Protein AF-A0A4Q2ZV65-F1 (afdb_monomer)

Mean predicted aligned error: 10.25 Å

Solvent-accessible surface area (backbone atoms only — not comparable to full-atom values): 6980 Å² total; per-residue (Å²): 137,81,73,77,67,62,65,55,52,53,54,52,51,52,44,53,47,30,49,54,51,14,54,50,24,48,74,69,66,36,28,69,59,15,35,58,26,35,51,52,40,36,69,75,42,49,94,69,44,46,73,68,46,42,50,53,35,17,49,26,25,45,77,62,68,37,28,67,62,11,30,54,32,31,53,48,37,44,71,75,38,63,85,42,92,57,28,68,56,42,53,53,53,30,52,54,23,49,52,56,47,53,67,43,50,77,79,49,79,86,74,93,78,76,88,79,79,86,80,84,84,82,89,128

Nearest PDB structures (foldseek):
  2n8i-assembly1_A  TM=6.673E-01  e=5.603E-02  synthetic construct
  5a7d-assembly4_D  TM=8.088E-01  e=6.372E-01  Drosophila melanogaster
  8rtc-assembly2_B  TM=5.785E-01  e=1.742E-01  Bacillus phage phi3T
  6hc2-assembly4_S  TM=6.656E-01  e=3.712E-01  Homo sapiens
  8j8p-assembly1_C  TM=4.007E-01  e=7.099E-01  Saccharomyces eubayanus

Foldseek 3Di:
DDDPPPVVVVVVVLLVVLVVQLVVCLVVLVLVSVLVSLVVLCVVQPLHSDLVSLVSNLVSCVSVVVLVSSLVSLVVSCVSCVPDPCNVVSVVSSVVSVVSVVVVCVVDDDPVDDDPPPPPPPDD

Radius of gyration: 16.88 Å; Cα contacts (8 Å, |Δi|>4): 110; chains: 1; bounding box: 36×47×46 Å

pLDDT: mean 78.95, std 19.57, range [38.91, 96.56]

Structure (mmCIF, N/CA/C/O backbone):
data_AF-A0A4Q2ZV65-F1
#
_entry.id   AF-A0A4Q2ZV65-F1
#
loop_
_atom_site.group_PDB
_atom_site.id
_atom_site.type_symbol
_atom_site.label_atom_id
_atom_site.label_alt_id
_atom_site.label_comp_id
_atom_site.label_asym_id
_atom_site.label_entity_id
_atom_site.label_seq_id
_atom_site.pdbx_PDB_ins_code
_atom_site.Cartn_x
_atom_site.Cartn_y
_atom_site.Cartn_z
_atom_site.occupancy
_atom_site.B_iso_or_equiv
_atom_site.auth_seq_id
_atom_site.auth_comp_id
_atom_site.auth_asym_id
_atom_site.auth_atom_id
_atom_site.pdbx_PDB_model_num
ATOM 1 N N . MET A 1 1 ? -9.408 21.012 35.090 1.00 44.78 1 MET A N 1
ATOM 2 C CA . MET A 1 1 ? -9.663 21.377 33.681 1.00 44.78 1 MET A CA 1
ATOM 3 C C . MET A 1 1 ? -8.449 20.927 32.879 1.00 44.78 1 MET A C 1
ATOM 5 O O . MET A 1 1 ? -7.465 21.645 32.814 1.00 44.78 1 MET A O 1
ATOM 9 N N . PHE A 1 2 ? -8.449 19.667 32.434 1.00 47.75 2 PHE A N 1
ATOM 10 C CA . PHE A 1 2 ? -7.320 19.066 31.712 1.00 47.75 2 PHE A CA 1
ATOM 11 C C . PHE A 1 2 ? -7.357 19.489 30.233 1.00 47.75 2 PHE A C 1
ATOM 13 O O . PHE A 1 2 ? -8.452 19.584 29.672 1.00 47.75 2 PHE A O 1
ATOM 20 N N . PRO A 1 3 ? -6.207 19.765 29.591 1.00 50.94 3 PRO A N 1
ATOM 21 C CA . PRO A 1 3 ? -6.176 20.324 28.250 1.00 50.94 3 PRO A CA 1
ATOM 22 C C . PRO A 1 3 ? -6.401 19.209 27.225 1.00 50.94 3 PRO A C 1
ATOM 24 O O . PRO A 1 3 ? -5.481 18.485 26.857 1.00 50.94 3 PRO A O 1
ATOM 27 N N . LEU A 1 4 ? -7.628 19.091 26.721 1.00 50.50 4 LEU A N 1
ATOM 28 C CA . LEU A 1 4 ? -7.946 18.206 25.592 1.00 50.50 4 LEU A CA 1
ATOM 29 C C . LEU A 1 4 ? -7.284 18.660 24.268 1.00 50.50 4 LEU A C 1
ATOM 31 O O . LEU A 1 4 ? -7.281 17.902 23.306 1.00 50.50 4 LEU A O 1
ATOM 35 N N . CYS A 1 5 ? -6.677 19.855 24.216 1.00 52.56 5 CYS A N 1
ATOM 36 C CA . CYS A 1 5 ? -5.987 20.374 23.026 1.00 52.56 5 CYS A CA 1
ATOM 37 C C . CYS A 1 5 ? -4.556 19.848 22.820 1.00 52.56 5 CYS A C 1
ATOM 39 O O . CYS A 1 5 ? -4.086 19.846 21.687 1.00 52.56 5 CYS A O 1
ATOM 41 N N . SER A 1 6 ? -3.834 19.411 23.861 1.00 50.94 6 SER A N 1
ATOM 42 C 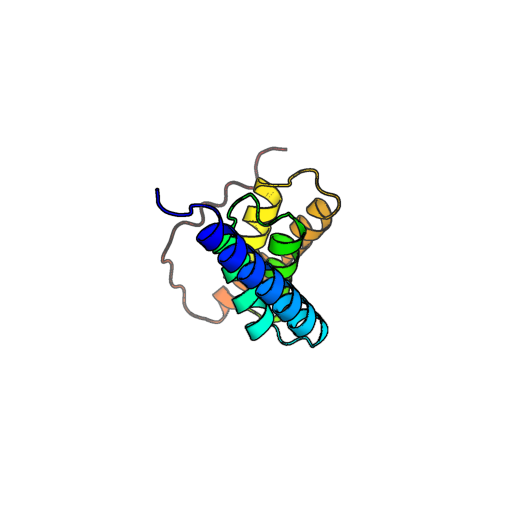CA . SER A 1 6 ? -2.428 18.993 23.683 1.00 50.94 6 SER A CA 1
ATOM 43 C C . SER A 1 6 ? -2.282 17.574 23.129 1.00 50.94 6 SER A C 1
ATOM 45 O O . SER A 1 6 ? -1.331 17.319 22.398 1.00 50.94 6 SER A O 1
ATOM 47 N N . LEU A 1 7 ? -3.224 16.667 23.423 1.00 53.00 7 LEU A N 1
ATOM 48 C CA . LEU A 1 7 ? -3.165 15.279 22.939 1.00 53.00 7 LEU A CA 1
ATOM 49 C C . LEU A 1 7 ? -3.495 15.143 21.445 1.00 53.00 7 LEU A C 1
ATOM 51 O O . LEU A 1 7 ? -2.998 14.236 20.783 1.00 53.00 7 LEU A O 1
ATOM 55 N N . THR A 1 8 ? -4.342 16.021 20.904 1.00 54.75 8 THR A N 1
ATOM 56 C CA . THR A 1 8 ? -4.755 15.955 19.494 1.00 54.75 8 THR A CA 1
ATOM 57 C C . THR A 1 8 ? -3.700 16.548 18.567 1.00 54.75 8 THR A C 1
ATOM 59 O O . THR A 1 8 ? -3.474 16.017 17.481 1.00 54.75 8 THR A O 1
ATOM 62 N N . VAL A 1 9 ? -3.002 17.600 19.006 1.00 60.16 9 VAL A N 1
ATOM 63 C CA . VAL A 1 9 ? -1.922 18.227 18.232 1.00 60.16 9 VAL A CA 1
ATOM 64 C C . VAL A 1 9 ? -0.717 17.298 18.101 1.00 60.16 9 VAL A C 1
ATOM 66 O O . VAL A 1 9 ? -0.204 17.159 16.994 1.00 60.16 9 VAL A O 1
ATOM 69 N N . SER A 1 10 ? -0.288 16.619 19.173 1.00 60.97 10 SER A N 1
ATOM 70 C CA . SER A 1 10 ? 0.848 15.687 19.092 1.00 60.97 10 SER A CA 1
ATOM 71 C C . SER A 1 10 ? 0.550 14.519 18.151 1.00 60.97 10 SER A C 1
ATOM 73 O O . SER A 1 10 ? 1.324 14.264 17.236 1.00 60.97 10 SER A O 1
ATOM 75 N N . ALA A 1 11 ? -0.630 13.903 18.278 1.00 63.53 11 ALA A N 1
ATOM 76 C CA . ALA A 1 11 ? -1.045 12.808 17.405 1.00 63.53 11 ALA A CA 1
ATOM 77 C C . ALA A 1 11 ? -1.148 13.240 15.930 1.00 63.53 11 ALA A C 1
ATOM 79 O O . ALA A 1 11 ? -0.742 12.504 15.034 1.00 63.53 11 ALA A O 1
ATOM 80 N N . GLN A 1 12 ? -1.653 14.446 15.654 1.00 61.56 12 GLN A N 1
ATOM 81 C CA . GLN A 1 12 ? -1.722 14.971 14.289 1.00 61.56 12 GLN A CA 1
ATOM 82 C C . GLN A 1 12 ? -0.323 15.247 13.706 1.00 61.56 12 GLN A C 1
ATOM 84 O O . GLN A 1 12 ? -0.091 14.987 12.524 1.00 61.56 12 GLN A O 1
ATOM 89 N N . VAL A 1 13 ? 0.615 15.745 14.519 1.00 65.56 13 VAL A N 1
ATOM 90 C CA . VAL A 1 13 ? 2.018 15.953 14.121 1.00 65.56 13 VAL A CA 1
ATOM 91 C C . VAL A 1 13 ? 2.706 14.618 13.826 1.00 65.56 13 VAL A C 1
ATOM 93 O O . VAL A 1 13 ? 3.385 14.504 12.803 1.00 65.56 13 VAL A O 1
ATOM 96 N N . ASP A 1 14 ? 2.463 13.592 14.641 1.00 80.31 14 ASP A N 1
ATOM 97 C CA . ASP A 1 14 ? 3.021 12.250 14.446 1.00 80.31 14 ASP A CA 1
ATOM 98 C C . ASP A 1 14 ? 2.508 11.596 13.152 1.00 80.31 14 ASP A C 1
ATOM 100 O O . ASP A 1 14 ? 3.281 10.994 12.404 1.00 80.31 14 ASP A O 1
ATOM 104 N N . LEU A 1 15 ? 1.224 11.780 12.823 1.00 85.44 15 LEU A N 1
ATOM 105 C CA . LEU A 1 15 ? 0.635 11.274 11.578 1.00 85.44 15 LEU A CA 1
ATOM 106 C C . LEU A 1 15 ? 1.123 12.026 10.339 1.00 85.44 15 LEU A C 1
ATOM 108 O O . LEU A 1 15 ? 1.376 11.405 9.307 1.00 85.44 15 LEU A O 1
ATOM 112 N N . ASN A 1 16 ? 1.290 13.348 10.431 1.00 86.00 16 ASN A N 1
ATOM 113 C CA . ASN A 1 16 ? 1.859 14.142 9.341 1.00 86.00 16 ASN A CA 1
ATOM 114 C C . ASN A 1 16 ? 3.315 13.736 9.070 1.00 86.00 16 ASN A C 1
ATOM 116 O O . ASN A 1 16 ? 3.729 13.632 7.914 1.00 86.00 16 ASN A O 1
ATOM 120 N N . LYS A 1 17 ? 4.087 13.468 10.130 1.00 89.38 17 LYS A N 1
ATOM 121 C CA . LYS A 1 17 ? 5.447 12.939 10.006 1.00 89.38 17 LYS A CA 1
ATOM 122 C C . LYS A 1 17 ? 5.443 11.557 9.356 1.00 89.38 17 LYS A C 1
ATOM 124 O O . LYS A 1 17 ? 6.160 11.362 8.379 1.00 89.38 17 LYS A O 1
ATOM 129 N N . ALA A 1 18 ? 4.606 10.639 9.842 1.00 90.56 18 ALA A N 1
ATOM 130 C CA . ALA A 1 18 ? 4.467 9.307 9.256 1.00 90.56 18 ALA A CA 1
ATOM 131 C C . ALA A 1 18 ? 4.114 9.389 7.765 1.00 90.56 18 ALA A C 1
ATOM 133 O O . ALA A 1 18 ? 4.666 8.646 6.961 1.00 90.56 18 ALA A O 1
ATOM 134 N N . LEU A 1 19 ? 3.255 10.331 7.367 1.00 92.12 19 LEU A N 1
ATOM 135 C CA . LEU A 1 19 ? 2.911 10.531 5.962 1.00 92.12 19 LEU A CA 1
ATOM 136 C C . LEU A 1 19 ? 4.120 10.970 5.130 1.00 92.12 19 LEU A C 1
ATOM 138 O O . LEU A 1 19 ? 4.373 10.403 4.068 1.00 92.12 19 LEU A O 1
ATOM 142 N N . ASN A 1 20 ? 4.885 11.949 5.609 1.00 93.06 20 ASN A N 1
ATOM 143 C CA . ASN A 1 20 ? 6.087 12.415 4.916 1.00 93.06 20 ASN A CA 1
ATOM 144 C C . ASN A 1 20 ? 7.136 11.304 4.778 1.00 93.06 20 ASN A C 1
ATOM 146 O O . ASN A 1 20 ? 7.708 11.124 3.697 1.00 93.06 20 ASN A O 1
ATOM 150 N N . ASP A 1 21 ? 7.346 10.533 5.845 1.00 93.94 21 ASP A N 1
ATOM 151 C CA . ASP A 1 21 ? 8.278 9.406 5.860 1.00 93.94 21 ASP A CA 1
ATOM 152 C C . ASP A 1 21 ? 7.805 8.299 4.905 1.00 93.94 21 ASP A C 1
ATOM 154 O O . ASP A 1 21 ? 8.592 7.815 4.088 1.00 93.94 21 ASP A O 1
ATOM 158 N N . ALA A 1 22 ? 6.507 7.971 4.917 1.00 94.62 22 ALA A N 1
ATOM 159 C CA . ALA A 1 22 ? 5.906 6.995 4.010 1.00 94.62 22 ALA A CA 1
ATOM 160 C C . ALA A 1 22 ? 6.087 7.395 2.544 1.00 94.62 22 ALA A C 1
ATOM 162 O O . ALA A 1 22 ? 6.533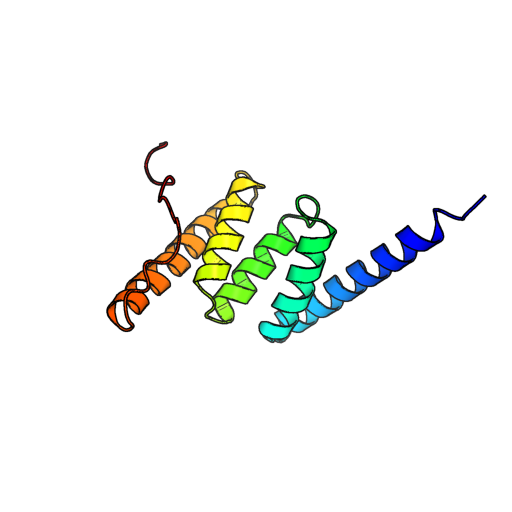 6.592 1.729 1.00 94.62 22 ALA A O 1
ATOM 163 N N . MET A 1 23 ? 5.784 8.650 2.205 1.00 94.44 23 MET A N 1
ATOM 164 C CA . MET A 1 23 ? 5.895 9.159 0.836 1.00 94.44 23 MET A CA 1
ATOM 165 C C . MET A 1 23 ? 7.349 9.201 0.362 1.00 94.44 23 MET A C 1
ATOM 167 O O . MET A 1 23 ? 7.632 8.913 -0.803 1.00 94.44 23 MET A O 1
ATOM 171 N N . THR A 1 24 ? 8.281 9.539 1.255 1.00 96.56 24 THR A N 1
ATOM 172 C CA . THR A 1 24 ? 9.717 9.532 0.950 1.00 96.56 24 THR A CA 1
ATOM 173 C C . THR A 1 24 ? 10.210 8.109 0.713 1.00 96.56 24 THR A C 1
ATOM 175 O O . THR A 1 24 ? 10.854 7.845 -0.303 1.00 96.56 24 THR A O 1
ATOM 178 N N . ALA A 1 25 ? 9.846 7.175 1.594 1.00 94.75 25 ALA A N 1
ATOM 179 C CA . ALA A 1 25 ? 10.170 5.762 1.450 1.00 94.75 25 ALA A CA 1
ATOM 180 C C . ALA A 1 25 ? 9.566 5.162 0.171 1.00 94.75 25 ALA A C 1
ATOM 182 O O . ALA A 1 25 ? 10.263 4.468 -0.568 1.00 94.75 25 ALA A O 1
ATOM 183 N N . TYR A 1 26 ? 8.316 5.504 -0.148 1.00 94.94 26 TYR A N 1
ATOM 184 C CA . TYR A 1 26 ? 7.631 5.072 -1.366 1.00 94.94 26 TYR A CA 1
ATOM 185 C C . TYR A 1 26 ? 8.369 5.544 -2.626 1.00 94.94 26 TYR A C 1
ATOM 187 O O . TYR A 1 26 ? 8.640 4.753 -3.527 1.00 94.94 26 TYR A O 1
ATOM 195 N N . LYS A 1 27 ? 8.787 6.818 -2.670 1.00 94.88 27 LYS A N 1
ATOM 196 C CA . LYS A 1 27 ? 9.607 7.357 -3.771 1.00 94.88 27 LYS A CA 1
ATOM 197 C C . LYS A 1 27 ? 10.977 6.684 -3.864 1.00 94.88 27 LYS A C 1
ATOM 199 O O . LYS A 1 27 ? 11.470 6.452 -4.964 1.00 94.88 27 LYS A O 1
ATOM 204 N N . ALA A 1 28 ? 11.570 6.346 -2.722 1.00 95.69 28 ALA A N 1
ATOM 205 C CA . ALA A 1 28 ? 12.828 5.612 -2.641 1.00 95.69 28 ALA A CA 1
ATOM 206 C C . ALA A 1 28 ? 12.684 4.109 -2.951 1.00 95.69 28 ALA A C 1
ATOM 208 O O . ALA A 1 28 ? 13.681 3.391 -2.899 1.00 95.69 28 ALA A O 1
ATOM 209 N N . LYS A 1 29 ? 11.470 3.623 -3.265 1.00 94.56 29 LYS A N 1
ATOM 210 C CA . LYS A 1 29 ? 11.140 2.196 -3.444 1.00 94.56 29 LYS A CA 1
ATOM 211 C C . LYS A 1 29 ? 11.448 1.337 -2.214 1.00 94.56 29 LYS A C 1
ATOM 213 O O . LYS A 1 29 ? 11.595 0.122 -2.311 1.00 94.56 29 LYS A O 1
ATOM 218 N N . ASN A 1 30 ? 11.547 1.965 -1.045 1.00 96.12 30 ASN A N 1
ATOM 219 C CA . ASN A 1 30 ? 11.682 1.271 0.222 1.00 96.12 30 ASN A CA 1
ATOM 220 C C . ASN A 1 30 ? 10.285 0.881 0.713 1.00 96.12 30 ASN A C 1
ATOM 222 O O . ASN A 1 30 ? 9.665 1.576 1.522 1.00 96.12 30 ASN A O 1
ATOM 226 N N . TRP A 1 31 ? 9.774 -0.218 0.159 1.00 95.75 31 TRP A N 1
ATOM 227 C CA . TRP A 1 31 ? 8.395 -0.648 0.369 1.00 95.75 31 TRP A CA 1
ATOM 228 C C . TRP A 1 31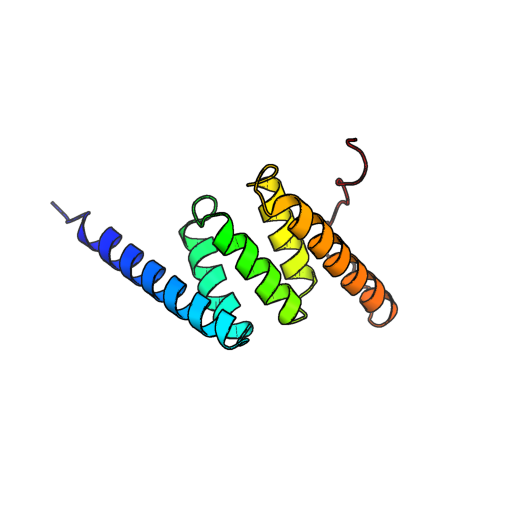 ? 8.109 -1.014 1.820 1.00 95.75 31 TRP A C 1
ATOM 230 O O . TRP A 1 31 ? 7.068 -0.620 2.327 1.00 95.75 31 TRP A O 1
ATOM 240 N N . SER A 1 32 ? 9.048 -1.665 2.514 1.00 94.75 32 SER A N 1
ATOM 241 C CA . SER A 1 32 ? 8.895 -2.022 3.931 1.00 94.75 32 SER A CA 1
ATOM 242 C C . SER A 1 32 ? 8.613 -0.791 4.796 1.00 94.75 32 SER A C 1
ATOM 244 O O . SER A 1 32 ? 7.611 -0.745 5.503 1.00 94.75 32 SER A O 1
ATOM 246 N N . VAL A 1 33 ? 9.444 0.252 4.687 1.00 94.31 33 VAL A N 1
ATOM 247 C CA . VAL A 1 33 ? 9.267 1.477 5.485 1.00 94.31 33 VAL A CA 1
ATOM 248 C C . VAL A 1 33 ? 8.008 2.240 5.061 1.00 94.31 33 VAL A C 1
ATOM 250 O O . VAL A 1 33 ? 7.326 2.831 5.902 1.00 94.31 33 VAL A O 1
ATOM 253 N N . ALA A 1 34 ? 7.672 2.228 3.768 1.00 96.25 34 ALA A N 1
ATOM 254 C CA . ALA A 1 34 ? 6.433 2.829 3.285 1.00 96.25 34 ALA A CA 1
ATOM 255 C C . ALA A 1 34 ? 5.200 2.131 3.885 1.00 96.25 34 ALA A C 1
ATOM 257 O O . ALA A 1 34 ? 4.302 2.806 4.388 1.00 96.25 34 ALA A O 1
ATOM 258 N N . ILE A 1 35 ? 5.186 0.795 3.893 1.00 96.25 35 ILE A N 1
ATOM 259 C CA . ILE A 1 35 ? 4.125 -0.035 4.476 1.00 96.25 35 ILE A CA 1
A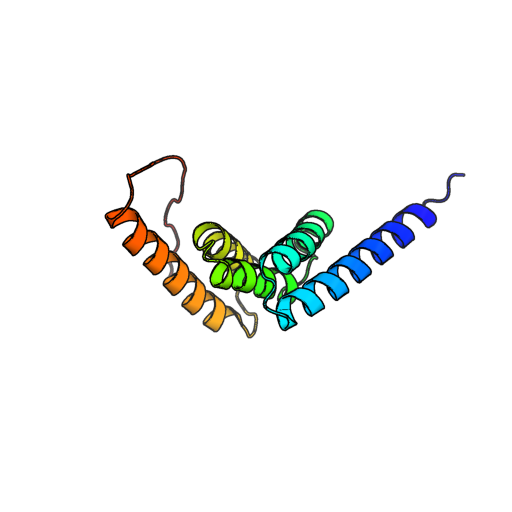TOM 260 C C . ILE A 1 35 ? 3.950 0.268 5.967 1.00 96.25 35 ILE A C 1
ATOM 262 O O . ILE A 1 35 ? 2.826 0.511 6.414 1.00 96.25 35 ILE A O 1
ATOM 266 N N . ASP A 1 36 ? 5.036 0.303 6.739 1.00 94.31 36 ASP A N 1
ATOM 267 C CA . ASP A 1 36 ? 4.970 0.532 8.187 1.00 94.31 36 ASP A CA 1
ATOM 268 C C . ASP A 1 36 ? 4.324 1.883 8.520 1.00 94.31 36 ASP A C 1
ATOM 270 O O . ASP A 1 36 ? 3.409 1.980 9.348 1.00 94.31 36 ASP A O 1
ATOM 274 N N . ASN A 1 37 ? 4.736 2.935 7.813 1.00 94.38 37 ASN A N 1
ATOM 275 C CA . ASN A 1 37 ? 4.207 4.272 8.039 1.00 94.38 37 ASN A CA 1
ATOM 276 C C . ASN A 1 37 ? 2.768 4.428 7.518 1.00 94.38 37 ASN A C 1
ATOM 278 O O . ASN A 1 37 ? 1.908 4.937 8.241 1.00 94.38 37 ASN A O 1
ATOM 282 N N . PHE A 1 38 ? 2.456 3.946 6.309 1.00 94.44 38 PHE A N 1
ATOM 283 C CA . PHE A 1 38 ? 1.089 4.005 5.778 1.00 94.44 38 PHE A CA 1
ATOM 284 C C . PHE A 1 38 ? 0.106 3.172 6.610 1.00 94.44 38 PHE A C 1
ATOM 286 O O . PHE A 1 38 ? -1.009 3.626 6.873 1.00 94.44 38 PHE A O 1
ATOM 293 N N . SER A 1 39 ? 0.510 1.991 7.085 1.00 91.25 39 SER A N 1
ATOM 294 C CA . SER A 1 39 ? -0.333 1.156 7.947 1.00 91.25 39 SER A CA 1
ATOM 295 C C . SER A 1 39 ? -0.589 1.810 9.308 1.00 91.25 39 SER A C 1
ATOM 297 O O . SER A 1 39 ? -1.689 1.690 9.847 1.00 91.25 39 SER A O 1
ATOM 299 N N . THR A 1 40 ? 0.377 2.563 9.842 1.00 90.94 40 THR A N 1
ATOM 300 C CA . THR A 1 40 ? 0.200 3.364 11.064 1.00 90.94 40 THR A CA 1
ATOM 301 C C . THR A 1 40 ? -0.859 4.447 10.862 1.00 90.94 40 THR A C 1
ATOM 303 O O . THR A 1 40 ? -1.770 4.583 11.684 1.00 90.94 40 THR A O 1
ATOM 306 N N . ILE A 1 41 ? -0.810 5.157 9.730 1.00 91.12 41 ILE A N 1
ATOM 307 C CA . ILE A 1 41 ? -1.811 6.173 9.375 1.00 91.12 41 ILE A CA 1
ATOM 308 C C . ILE A 1 41 ? -3.191 5.533 9.214 1.00 91.12 41 ILE A C 1
ATOM 310 O O . ILE A 1 41 ? -4.170 6.033 9.772 1.00 91.12 41 ILE A O 1
ATOM 314 N N . LEU A 1 42 ? -3.269 4.400 8.511 1.00 89.81 42 LEU A N 1
ATOM 315 C CA . LEU A 1 42 ? -4.521 3.676 8.307 1.00 89.81 42 LEU A CA 1
ATOM 316 C C . LEU A 1 42 ? -5.112 3.167 9.628 1.00 89.81 42 LEU A C 1
ATOM 318 O O . LEU A 1 42 ? -6.318 3.250 9.830 1.00 89.81 42 LEU A O 1
ATOM 322 N N . LYS A 1 43 ? -4.290 2.695 10.570 1.00 88.00 43 LYS A N 1
ATOM 323 C CA . LYS A 1 43 ? -4.757 2.273 11.903 1.00 88.00 43 LYS A CA 1
ATOM 324 C C . LYS A 1 43 ? -5.300 3.445 12.722 1.00 88.00 43 LYS A C 1
ATOM 326 O O . LYS A 1 43 ? -6.320 3.289 13.395 1.00 88.00 43 LYS A O 1
ATOM 331 N N . ALA A 1 44 ? -4.643 4.601 12.654 1.00 87.44 44 ALA A N 1
ATOM 332 C CA . ALA A 1 44 ? -5.034 5.787 13.410 1.00 87.44 44 ALA A CA 1
ATOM 333 C C . ALA A 1 44 ? -6.296 6.459 12.850 1.00 87.44 44 ALA A C 1
ATOM 335 O O . ALA A 1 44 ? -7.191 6.819 13.613 1.00 87.44 44 ALA A O 1
ATOM 336 N N . LYS A 1 45 ? -6.383 6.606 11.522 1.00 82.94 45 LYS A N 1
ATOM 337 C CA . LYS A 1 45 ? -7.483 7.314 10.849 1.00 82.94 45 LYS A CA 1
ATOM 338 C C . LYS A 1 45 ? -8.590 6.403 10.319 1.00 82.94 45 LYS A C 1
ATOM 340 O O . LYS A 1 45 ? -9.685 6.879 10.032 1.00 82.94 45 LYS A O 1
ATOM 345 N N . LYS A 1 46 ? -8.350 5.093 10.216 1.00 79.56 46 LYS A N 1
ATOM 346 C CA . LYS A 1 46 ? -9.289 4.095 9.675 1.00 79.56 46 LYS A CA 1
ATOM 347 C C . LYS A 1 46 ? -9.866 4.563 8.332 1.00 79.56 46 LYS A C 1
ATOM 349 O O . LYS A 1 46 ? -9.119 4.761 7.383 1.00 79.56 46 LYS A O 1
ATOM 354 N N . ASN A 1 47 ? -11.177 4.785 8.265 1.00 72.06 47 ASN A N 1
ATOM 355 C CA . ASN A 1 47 ? -11.881 5.195 7.048 1.00 72.06 47 ASN A CA 1
ATOM 356 C C . ASN A 1 47 ? -11.608 6.659 6.641 1.00 72.06 47 ASN A C 1
ATOM 358 O O . ASN A 1 47 ? -11.980 7.064 5.547 1.00 72.06 47 ASN A O 1
ATOM 362 N N . ASP A 1 48 ? -10.963 7.448 7.506 1.00 76.62 48 ASP A N 1
ATOM 363 C CA . ASP A 1 48 ? -10.576 8.842 7.247 1.00 76.62 48 ASP A CA 1
ATOM 364 C C . ASP A 1 48 ? -9.093 8.976 6.845 1.00 76.62 48 ASP A C 1
ATOM 366 O O . ASP A 1 48 ? -8.543 10.070 6.747 1.00 76.62 48 ASP A O 1
ATOM 370 N N . ALA A 1 49 ? -8.387 7.858 6.626 1.00 76.12 49 ALA A N 1
ATOM 371 C CA . ALA A 1 49 ? -6.994 7.896 6.173 1.00 76.12 49 ALA A CA 1
ATOM 372 C C . ALA A 1 49 ? -6.853 8.546 4.785 1.00 76.12 49 ALA A C 1
ATOM 374 O O . ALA A 1 49 ? -5.795 9.075 4.457 1.00 76.12 49 ALA A O 1
ATOM 375 N N . GLY A 1 50 ? -7.932 8.549 4.000 1.00 84.81 50 GLY A N 1
ATOM 376 C CA . GLY A 1 50 ? -7.980 9.094 2.654 1.00 84.81 50 GLY A CA 1
ATOM 377 C C . GLY A 1 50 ? -7.608 8.051 1.604 1.00 84.81 50 GLY A C 1
ATOM 378 O O . GLY A 1 50 ? -6.716 7.220 1.794 1.00 84.81 50 GLY A O 1
ATOM 379 N N . GLN A 1 51 ? -8.277 8.132 0.455 1.00 89.56 51 GLN A N 1
ATOM 380 C CA . GLN A 1 51 ? -8.127 7.182 -0.648 1.00 89.56 51 GLN A CA 1
ATOM 381 C C . GLN A 1 51 ? -6.670 6.990 -1.093 1.00 89.56 51 GLN A C 1
ATOM 383 O O . GLN A 1 51 ? -6.246 5.865 -1.336 1.00 89.56 51 GLN A O 1
ATOM 388 N N . GLN A 1 52 ? -5.866 8.058 -1.119 1.00 91.00 52 GLN A N 1
ATOM 389 C CA . GLN A 1 52 ? -4.461 7.988 -1.535 1.00 91.00 52 GLN A CA 1
ATOM 390 C C . GLN A 1 52 ? -3.597 7.132 -0.602 1.00 91.00 52 GLN A C 1
ATOM 392 O O . GLN A 1 52 ? -2.674 6.473 -1.071 1.00 91.00 52 GLN A O 1
ATOM 397 N N . ILE A 1 53 ? -3.892 7.109 0.702 1.00 92.94 53 ILE A N 1
ATOM 398 C CA . ILE A 1 53 ? -3.136 6.295 1.662 1.00 92.94 53 ILE A CA 1
ATOM 399 C C . ILE A 1 53 ? -3.407 4.817 1.425 1.00 92.94 53 ILE A C 1
ATOM 401 O O . ILE A 1 53 ? -2.466 4.034 1.341 1.00 92.94 53 ILE A O 1
ATOM 405 N N . ILE A 1 54 ? -4.680 4.446 1.267 1.00 92.69 54 ILE A N 1
ATOM 406 C CA . ILE A 1 54 ? -5.067 3.055 1.000 1.00 92.69 54 ILE A CA 1
ATOM 407 C C . ILE A 1 54 ? -4.517 2.609 -0.362 1.00 92.69 54 ILE A C 1
ATOM 409 O O . ILE A 1 54 ? -3.970 1.516 -0.477 1.00 92.69 54 ILE A O 1
ATOM 413 N N . TYR A 1 55 ? -4.581 3.485 -1.367 1.00 94.19 55 TYR A N 1
ATOM 414 C CA . TYR A 1 55 ? -4.009 3.251 -2.691 1.00 94.19 55 TYR A CA 1
ATOM 415 C C . TYR A 1 55 ? -2.498 2.979 -2.626 1.00 94.19 55 TYR A C 1
ATOM 417 O O . TYR A 1 55 ? -2.040 1.910 -3.029 1.00 94.19 55 TYR A O 1
ATOM 425 N N . ASN A 1 56 ? -1.723 3.907 -2.056 1.00 95.00 56 ASN A N 1
ATOM 426 C CA . ASN A 1 56 ? -0.268 3.781 -1.970 1.00 95.00 56 ASN A CA 1
ATOM 427 C C . ASN A 1 56 ? 0.158 2.593 -1.101 1.00 95.00 56 ASN A C 1
ATOM 429 O O . ASN A 1 56 ? 1.148 1.941 -1.419 1.00 95.00 56 ASN A O 1
ATOM 433 N N . LEU A 1 57 ? -0.584 2.284 -0.032 1.00 95.56 57 LEU A N 1
ATOM 434 C CA . LEU A 1 57 ? -0.325 1.113 0.805 1.00 95.56 57 LEU A CA 1
ATOM 435 C C . LEU A 1 57 ? -0.517 -0.190 0.022 1.00 95.56 57 LEU A C 1
ATOM 437 O O . LEU A 1 57 ? 0.354 -1.056 0.074 1.00 95.56 57 LEU A O 1
ATOM 441 N N . GLY A 1 58 ? -1.610 -0.314 -0.737 1.00 95.25 58 GLY A N 1
ATOM 442 C CA . GLY A 1 58 ? -1.858 -1.491 -1.572 1.00 95.25 58 GLY A CA 1
ATOM 443 C C . GLY A 1 58 ? -0.751 -1.699 -2.606 1.00 95.25 58 GLY A C 1
ATOM 444 O O . GLY A 1 58 ? -0.229 -2.804 -2.747 1.00 95.25 58 GLY A O 1
ATOM 445 N N . TYR A 1 59 ? -0.310 -0.623 -3.264 1.00 95.50 59 TYR A N 1
ATOM 446 C CA . TYR A 1 59 ? 0.818 -0.684 -4.196 1.00 95.50 59 TYR A CA 1
ATOM 447 C C . TYR A 1 59 ? 2.146 -0.992 -3.510 1.00 95.50 59 TYR A C 1
ATOM 449 O O . TYR A 1 59 ? 2.939 -1.767 -4.042 1.00 95.50 59 TYR A O 1
ATOM 457 N N . ALA A 1 60 ? 2.396 -0.433 -2.326 1.00 96.50 60 ALA A N 1
ATOM 458 C CA . ALA A 1 60 ? 3.595 -0.750 -1.563 1.00 96.50 60 ALA A CA 1
ATOM 459 C C . ALA A 1 60 ? 3.632 -2.246 -1.210 1.00 96.50 60 ALA A C 1
ATOM 461 O O . ALA A 1 60 ? 4.661 -2.880 -1.427 1.00 96.50 60 ALA A O 1
ATOM 462 N N . TYR A 1 61 ? 2.511 -2.835 -0.777 1.00 95.94 61 TYR A N 1
ATOM 463 C CA . TYR A 1 61 ? 2.402 -4.284 -0.574 1.00 95.94 61 TYR A CA 1
ATOM 464 C C . TYR A 1 61 ? 2.631 -5.077 -1.863 1.00 95.94 61 TYR A C 1
ATOM 466 O O . TYR A 1 61 ? 3.395 -6.042 -1.859 1.00 95.94 61 TYR A O 1
ATOM 474 N N . TYR A 1 62 ? 2.033 -4.644 -2.976 1.00 94.50 62 TYR A N 1
ATOM 475 C CA . TYR A 1 62 ? 2.201 -5.294 -4.276 1.00 94.50 62 TYR A CA 1
ATOM 476 C C . TYR A 1 62 ? 3.672 -5.332 -4.715 1.00 94.50 62 TYR A C 1
ATOM 478 O O . TYR A 1 62 ? 4.186 -6.384 -5.099 1.00 94.50 62 TYR A O 1
ATOM 486 N N . PHE A 1 63 ? 4.381 -4.203 -4.616 1.00 94.06 63 PHE A N 1
ATOM 487 C CA . PHE A 1 63 ? 5.804 -4.130 -4.957 1.00 94.06 63 PHE A CA 1
ATOM 488 C C . PHE A 1 63 ? 6.709 -4.829 -3.939 1.00 94.06 63 PHE A C 1
ATOM 490 O O . PHE A 1 63 ? 7.799 -5.272 -4.300 1.00 94.06 63 PHE A O 1
ATOM 497 N N . ASN A 1 64 ? 6.251 -4.978 -2.696 1.00 94.56 64 ASN A N 1
ATOM 498 C CA . ASN A 1 64 ? 6.913 -5.783 -1.673 1.00 94.56 64 ASN A CA 1
ATOM 499 C C . ASN A 1 64 ? 6.655 -7.295 -1.830 1.00 94.56 64 ASN A C 1
ATOM 501 O O . ASN A 1 64 ? 7.115 -8.078 -1.005 1.00 94.56 64 ASN A O 1
ATOM 505 N N . LEU A 1 65 ? 5.933 -7.719 -2.879 1.00 93.00 65 LEU A N 1
ATOM 506 C CA . LEU A 1 65 ? 5.537 -9.111 -3.148 1.00 93.00 65 LEU A CA 1
ATOM 507 C C . LEU A 1 65 ? 4.574 -9.711 -2.103 1.00 93.00 65 LEU A C 1
ATOM 509 O O . LEU A 1 65 ? 4.323 -10.921 -2.105 1.00 93.00 65 LEU A O 1
ATOM 513 N N . SER A 1 66 ? 4.013 -8.861 -1.242 1.00 91.75 66 SER A N 1
ATOM 514 C CA . SER A 1 66 ? 3.000 -9.169 -0.229 1.00 91.75 66 SER A CA 1
ATOM 515 C C . SER A 1 66 ? 1.612 -9.144 -0.877 1.00 91.75 66 SER A C 1
ATOM 517 O O . SER A 1 66 ? 0.806 -8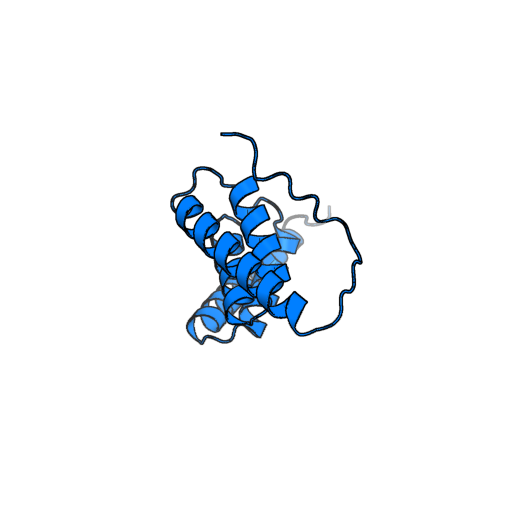.241 -0.658 1.00 91.75 66 SER A O 1
ATOM 519 N N . TYR A 1 67 ? 1.365 -10.091 -1.785 1.00 90.50 67 TYR A N 1
ATOM 520 C CA . TYR A 1 67 ? 0.193 -10.052 -2.666 1.00 90.50 67 TYR A CA 1
ATOM 521 C C . TYR A 1 67 ? -1.138 -10.257 -1.937 1.00 90.50 67 TYR A C 1
ATOM 523 O O . TYR A 1 67 ? -2.151 -9.723 -2.388 1.00 90.50 67 TYR A O 1
ATOM 531 N N . GLN A 1 68 ? -1.141 -10.976 -0.810 1.00 90.56 68 GLN A N 1
ATOM 532 C CA . GLN A 1 68 ? -2.343 -11.171 0.002 1.00 90.56 68 GLN A CA 1
ATOM 533 C C . GLN A 1 68 ? -2.763 -9.847 0.640 1.00 90.56 68 GLN A C 1
ATOM 535 O O . GLN A 1 68 ? -3.890 -9.393 0.461 1.00 90.56 68 GLN A O 1
ATOM 540 N N . GLU A 1 69 ? -1.827 -9.168 1.297 1.00 92.00 69 GLU A N 1
ATOM 541 C CA . GLU A 1 69 ? -2.051 -7.869 1.925 1.00 92.00 69 GLU A CA 1
ATOM 542 C C . GLU A 1 69 ? -2.378 -6.786 0.891 1.00 92.00 69 GLU A C 1
ATOM 544 O O . GLU A 1 69 ? -3.210 -5.910 1.144 1.00 92.00 69 GLU A O 1
ATOM 549 N N . ALA A 1 70 ? -1.765 -6.861 -0.295 1.00 93.94 70 ALA A N 1
ATOM 550 C CA . ALA A 1 70 ? -2.105 -5.998 -1.419 1.00 93.94 70 ALA A CA 1
ATOM 551 C C . ALA A 1 70 ? -3.569 -6.196 -1.835 1.00 93.94 70 ALA A C 1
ATOM 553 O O . ALA A 1 70 ? -4.319 -5.221 -1.909 1.00 93.94 70 ALA A O 1
ATOM 554 N N . ALA A 1 71 ? -3.994 -7.446 -2.050 1.00 92.00 71 ALA A N 1
ATOM 555 C CA . ALA A 1 71 ? -5.364 -7.772 -2.432 1.00 92.00 71 ALA A CA 1
ATOM 556 C C . ALA A 1 71 ? -6.381 -7.291 -1.383 1.00 92.00 71 ALA A C 1
ATOM 558 O O . ALA A 1 71 ? -7.369 -6.641 -1.730 1.00 92.00 71 ALA A O 1
ATOM 559 N N . ASP A 1 72 ? -6.102 -7.520 -0.102 1.00 92.69 72 ASP A N 1
ATOM 560 C CA . ASP A 1 72 ? -6.963 -7.092 1.003 1.00 92.69 72 ASP A CA 1
ATOM 561 C C . ASP A 1 72 ? -7.086 -5.562 1.066 1.00 92.69 72 ASP A C 1
ATOM 563 O O . ASP A 1 72 ? -8.180 -5.011 1.236 1.00 92.69 72 ASP A O 1
ATOM 567 N N . THR A 1 73 ? -5.967 -4.859 0.871 1.00 93.00 73 THR A N 1
ATOM 568 C CA . THR A 1 73 ? -5.919 -3.391 0.885 1.00 93.00 73 THR A CA 1
ATOM 569 C C . THR A 1 73 ? -6.642 -2.792 -0.322 1.00 93.00 73 THR A C 1
ATOM 571 O O . THR A 1 73 ? -7.393 -1.824 -0.182 1.00 93.00 73 THR A O 1
ATOM 574 N N . PHE A 1 74 ? -6.488 -3.378 -1.509 1.00 93.25 74 PHE A N 1
ATOM 575 C CA . PHE A 1 74 ? -7.202 -2.940 -2.708 1.00 93.25 74 PHE A CA 1
ATOM 576 C C . PHE A 1 74 ? -8.703 -3.235 -2.632 1.00 93.25 74 PHE A C 1
ATOM 578 O O . PHE A 1 74 ? -9.514 -2.390 -3.009 1.00 93.25 74 PHE A O 1
ATOM 585 N N . ALA A 1 75 ? -9.102 -4.375 -2.066 1.00 91.88 75 ALA A N 1
ATOM 586 C CA . ALA A 1 75 ? -10.508 -4.662 -1.796 1.00 91.88 75 ALA A CA 1
ATOM 587 C C 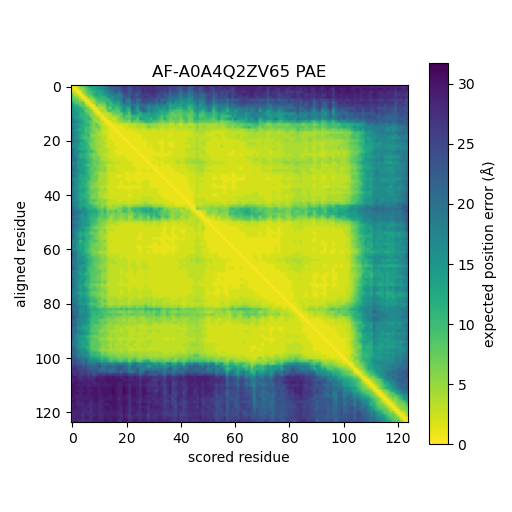. ALA A 1 75 ? -11.115 -3.642 -0.815 1.00 91.88 75 ALA A C 1
ATOM 589 O O . ALA A 1 75 ? -12.250 -3.196 -1.002 1.00 91.88 75 ALA A O 1
ATOM 590 N N . LEU A 1 76 ? -10.351 -3.220 0.202 1.00 90.62 76 LEU A N 1
ATOM 591 C CA . LEU A 1 76 ? -10.757 -2.137 1.097 1.00 90.62 76 LEU A CA 1
ATOM 592 C C . LEU A 1 76 ? -10.927 -0.811 0.345 1.00 90.62 76 LEU A C 1
ATOM 594 O O . LEU A 1 76 ? -11.930 -0.131 0.563 1.00 90.62 76 LEU A O 1
ATOM 598 N N . TYR A 1 77 ? -9.989 -0.465 -0.543 1.00 91.88 77 TYR A N 1
ATOM 599 C CA . TYR A 1 77 ? -10.074 0.741 -1.369 1.00 91.88 77 TYR A CA 1
ATOM 600 C C . TYR A 1 77 ? -11.366 0.757 -2.187 1.00 91.88 77 TYR A C 1
ATOM 602 O O . TYR A 1 77 ? -12.127 1.712 -2.094 1.00 91.88 77 TYR A O 1
ATOM 610 N N . LEU A 1 78 ? -11.660 -0.318 -2.918 1.00 90.88 78 LEU A N 1
ATOM 611 C CA . LEU A 1 78 ? -12.851 -0.411 -3.771 1.00 90.88 78 LEU A CA 1
ATOM 612 C C . LEU A 1 78 ? -14.152 -0.395 -2.968 1.00 90.88 78 LEU A C 1
ATOM 614 O O . LEU A 1 78 ? -15.173 0.100 -3.436 1.00 90.88 78 LEU A O 1
ATOM 618 N N . LYS A 1 79 ? -14.119 -0.903 -1.734 1.00 89.69 79 LYS A N 1
ATOM 619 C CA . LYS A 1 79 ? -15.264 -0.847 -0.824 1.00 89.69 79 LYS A CA 1
ATOM 620 C C . LYS A 1 79 ? -15.523 0.565 -0.295 1.00 89.69 79 LYS A C 1
ATOM 622 O O . LYS A 1 79 ? -16.680 0.924 -0.095 1.00 89.69 79 LYS A O 1
ATOM 627 N N . GLN A 1 80 ? -14.472 1.329 0.004 1.00 88.06 80 GLN A N 1
ATOM 628 C CA . GLN A 1 80 ? -14.601 2.682 0.563 1.00 88.06 80 GLN A CA 1
ATOM 629 C C . GLN A 1 80 ? -14.763 3.757 -0.514 1.00 88.06 80 GLN A C 1
ATOM 631 O O . GLN A 1 80 ? -15.457 4.744 -0.290 1.00 88.06 80 GLN A O 1
ATOM 636 N N . TYR A 1 81 ? -14.139 3.551 -1.670 1.00 88.31 81 TYR A N 1
ATOM 637 C CA . TYR A 1 81 ? -14.016 4.522 -2.750 1.00 88.31 81 TYR A CA 1
ATOM 638 C C . TYR A 1 81 ? -14.344 3.882 -4.115 1.00 88.31 81 TYR A C 1
ATOM 640 O O . TYR A 1 81 ? -13.495 3.866 -5.008 1.00 88.31 81 TYR A O 1
ATOM 648 N N . PRO A 1 82 ? -15.566 3.341 -4.300 1.00 86.25 82 PRO A N 1
ATOM 649 C CA . PRO A 1 82 ? -15.943 2.630 -5.526 1.00 86.25 82 PRO A CA 1
ATOM 650 C C . PRO A 1 82 ? -15.959 3.521 -6.777 1.00 86.25 82 PRO A C 1
ATOM 652 O O . PRO A 1 82 ? -15.749 3.028 -7.878 1.00 86.25 82 PRO A O 1
ATOM 655 N N . GLU A 1 83 ? -16.188 4.826 -6.615 1.00 87.75 83 GLU A N 1
ATOM 656 C CA . GLU A 1 83 ? -16.279 5.805 -7.711 1.00 87.75 83 GLU A CA 1
ATOM 657 C C . GLU A 1 83 ? -15.027 6.689 -7.834 1.00 87.75 83 GLU A C 1
ATOM 659 O O . GLU A 1 83 ? -15.025 7.679 -8.565 1.00 87.75 83 GLU A O 1
ATOM 664 N N . ALA A 1 84 ? -13.958 6.380 -7.094 1.00 85.88 84 ALA A N 1
ATOM 665 C CA . ALA A 1 84 ? -12.734 7.163 -7.181 1.00 85.88 84 ALA A CA 1
ATOM 666 C C . ALA A 1 84 ? -12.049 6.985 -8.539 1.00 85.88 84 ALA A C 1
ATOM 668 O O . ALA A 1 84 ? -12.117 5.926 -9.157 1.00 85.88 84 ALA A O 1
ATOM 669 N N . GLU A 1 85 ? -11.314 8.013 -8.963 1.00 86.19 85 GLU A N 1
ATOM 670 C CA . GLU A 1 85 ? -10.598 8.042 -10.246 1.00 86.19 85 GLU A CA 1
ATOM 671 C C . GLU A 1 85 ? -9.705 6.807 -10.457 1.00 86.19 85 GLU A C 1
ATOM 673 O O . GLU A 1 85 ? -9.626 6.269 -11.559 1.00 86.19 85 GLU A O 1
ATOM 678 N N . PHE A 1 86 ? -9.096 6.298 -9.380 1.00 88.38 86 PHE A N 1
ATOM 679 C CA . PHE A 1 86 ? -8.215 5.133 -9.432 1.00 88.38 86 PHE A CA 1
ATOM 680 C C . PHE A 1 86 ? -8.933 3.790 -9.233 1.00 88.38 86 PHE A C 1
ATOM 682 O O . PHE A 1 86 ? -8.271 2.755 -9.253 1.00 88.38 86 PHE A O 1
ATOM 689 N N . ALA A 1 87 ? -10.258 3.748 -9.054 1.00 87.81 87 ALA A N 1
ATOM 690 C CA . ALA A 1 87 ? -10.987 2.503 -8.787 1.00 87.81 87 ALA A CA 1
ATOM 691 C C . ALA A 1 87 ? -10.800 1.466 -9.907 1.00 87.81 87 ALA A C 1
ATOM 693 O O . ALA A 1 87 ? -10.521 0.301 -9.633 1.00 87.81 87 ALA A O 1
ATOM 694 N N . SER A 1 88 ? -10.854 1.889 -11.172 1.00 87.81 88 SER A N 1
ATOM 695 C CA . SER A 1 88 ? -10.607 1.007 -12.321 1.00 87.81 88 SER A CA 1
ATOM 696 C C . SER A 1 88 ? -9.193 0.415 -12.315 1.00 87.81 88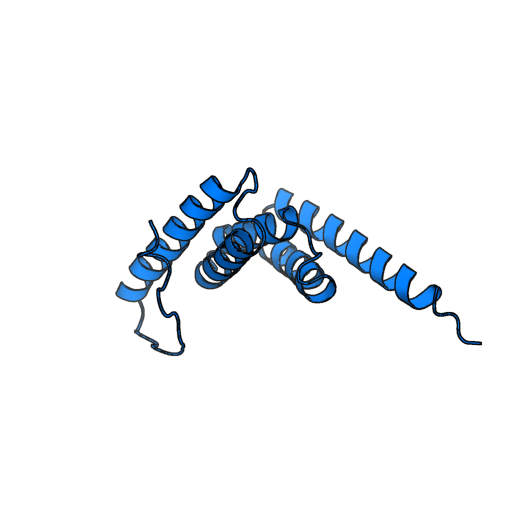 SER A C 1
ATOM 698 O O . SER A 1 88 ? -9.006 -0.771 -12.590 1.00 87.81 88 SER A O 1
ATOM 700 N N . GLU A 1 89 ? -8.189 1.225 -11.968 1.00 90.62 89 GLU A N 1
ATOM 701 C CA . GLU A 1 89 ? -6.799 0.773 -11.871 1.00 90.62 89 GLU A CA 1
ATOM 702 C C . GLU A 1 89 ? -6.615 -0.194 -10.695 1.00 90.62 89 GLU A C 1
ATOM 704 O O . GLU A 1 89 ? -6.014 -1.259 -10.840 1.00 90.62 89 GLU A O 1
ATOM 709 N N . VAL A 1 90 ? -7.205 0.128 -9.545 1.00 92.25 90 VAL A N 1
ATOM 710 C CA . VAL A 1 90 ? -7.184 -0.725 -8.356 1.00 92.25 90 VAL A CA 1
ATOM 711 C C . VAL A 1 90 ? -7.865 -2.067 -8.621 1.00 92.25 90 VAL A C 1
ATOM 713 O O . VAL A 1 90 ? -7.346 -3.096 -8.193 1.00 92.25 90 VAL A O 1
ATOM 716 N N . HIS A 1 91 ? -8.973 -2.098 -9.367 1.00 90.00 91 HIS A N 1
ATOM 717 C CA . HIS A 1 91 ? -9.609 -3.345 -9.804 1.00 90.00 91 HIS A CA 1
ATOM 718 C C . HIS A 1 91 ? -8.654 -4.224 -10.617 1.00 90.00 91 HIS A C 1
ATOM 720 O O . HIS A 1 91 ? -8.555 -5.429 -10.367 1.00 90.00 91 HIS A O 1
ATOM 726 N N . LEU A 1 92 ? -7.923 -3.629 -11.563 1.00 91.19 92 LEU A N 1
ATOM 727 C CA . LEU A 1 92 ? -6.950 -4.352 -12.377 1.00 91.19 92 LEU A CA 1
ATOM 728 C C . LEU A 1 92 ? -5.803 -4.902 -11.519 1.00 91.19 92 LEU A C 1
ATOM 730 O O . LEU A 1 92 ? -5.435 -6.073 -11.645 1.00 91.19 92 LEU A O 1
ATOM 734 N N . THR A 1 93 ? -5.243 -4.076 -10.637 1.00 90.94 93 THR A N 1
ATOM 735 C CA . THR A 1 93 ? -4.109 -4.461 -9.786 1.00 90.94 93 THR A CA 1
ATOM 736 C C . THR A 1 93 ? -4.517 -5.472 -8.710 1.00 90.94 93 THR A C 1
ATOM 738 O O . THR A 1 93 ? -3.743 -6.381 -8.407 1.00 90.94 93 THR A O 1
ATOM 741 N N . LEU A 1 94 ? -5.753 -5.413 -8.205 1.00 92.19 94 LEU A N 1
ATOM 742 C CA . LEU A 1 94 ? -6.339 -6.460 -7.366 1.00 92.19 94 LEU A CA 1
ATOM 743 C C . LEU A 1 94 ? -6.382 -7.798 -8.112 1.00 92.19 94 LEU A C 1
ATOM 745 O O . LEU A 1 94 ? -5.888 -8.796 -7.594 1.00 92.19 94 LEU A O 1
ATOM 749 N N . GLY A 1 95 ? -6.894 -7.812 -9.347 1.00 89.38 95 GLY A N 1
ATOM 750 C CA . GLY A 1 95 ? -6.904 -9.016 -10.181 1.00 89.38 95 GLY A CA 1
ATOM 751 C C . GLY A 1 95 ? -5.500 -9.597 -10.378 1.00 89.38 95 GLY A C 1
ATOM 752 O O . GLY A 1 95 ? -5.295 -10.794 -10.198 1.00 89.38 95 GLY A O 1
ATOM 753 N N . ARG A 1 96 ? -4.504 -8.746 -10.653 1.00 89.88 96 ARG A N 1
ATOM 754 C CA . ARG A 1 96 ? -3.093 -9.164 -10.765 1.00 89.88 96 ARG A CA 1
ATOM 755 C C . ARG A 1 96 ? -2.539 -9.736 -9.462 1.00 89.88 96 ARG A C 1
ATOM 757 O O . ARG A 1 96 ? -1.839 -10.741 -9.495 1.00 89.88 96 ARG A O 1
ATOM 764 N N . SER A 1 97 ? -2.864 -9.114 -8.331 1.00 90.00 97 SER A N 1
ATOM 765 C CA . SER A 1 97 ? -2.445 -9.585 -7.006 1.00 90.00 97 SER A CA 1
ATOM 766 C C . SER A 1 97 ? -3.009 -10.979 -6.720 1.00 90.00 97 SER A C 1
ATOM 768 O O . SER A 1 97 ? -2.273 -11.856 -6.282 1.00 90.00 97 SER A O 1
ATOM 770 N N . LEU A 1 98 ? -4.286 -11.205 -7.043 1.00 88.62 98 LEU A N 1
ATOM 771 C CA . LEU A 1 98 ? -4.949 -12.501 -6.881 1.00 88.62 98 LEU A CA 1
ATOM 772 C C . LEU A 1 98 ? -4.373 -13.574 -7.810 1.00 88.62 98 LEU A C 1
ATOM 774 O O . LEU A 1 98 ? -4.111 -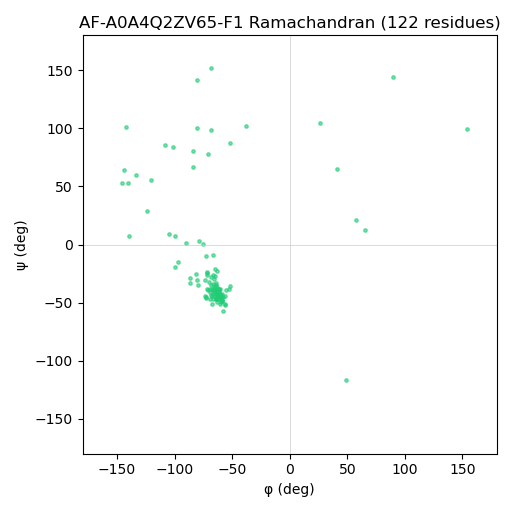14.681 -7.355 1.00 88.62 98 LEU A O 1
ATOM 778 N N . LEU A 1 99 ? -4.107 -13.249 -9.078 1.00 87.88 99 LEU A N 1
ATOM 779 C CA . LEU A 1 99 ? -3.463 -14.185 -10.010 1.00 87.88 99 LEU A CA 1
ATOM 780 C C . LEU A 1 99 ? -2.074 -14.610 -9.528 1.00 87.88 99 LEU A C 1
ATOM 782 O O . LEU A 1 99 ? -1.694 -15.769 -9.657 1.00 87.88 99 LEU A O 1
ATOM 786 N N . GLN A 1 100 ? -1.317 -13.680 -8.949 1.00 88.00 100 GLN A N 1
ATOM 787 C CA . GLN A 1 100 ? 0.005 -13.978 -8.417 1.00 88.00 100 GLN A CA 1
ATOM 788 C C . GLN A 1 100 ? -0.048 -14.823 -7.135 1.00 88.00 100 GLN A C 1
ATOM 790 O O . GLN A 1 100 ? 0.912 -15.535 -6.844 1.00 88.00 100 GLN A O 1
ATOM 795 N N . LEU A 1 101 ? -1.139 -14.746 -6.367 1.00 84.06 101 LEU A N 1
ATOM 796 C CA . LEU A 1 101 ? -1.392 -15.644 -5.237 1.00 84.06 101 LEU A CA 1
ATOM 797 C C . LEU A 1 101 ? -1.758 -17.044 -5.718 1.00 84.06 101 LEU A C 1
ATOM 799 O O . LEU A 1 101 ? -1.190 -18.007 -5.218 1.00 84.06 101 LEU A O 1
ATOM 803 N N . ASP A 1 102 ? -2.648 -17.143 -6.702 1.00 81.38 102 ASP A N 1
ATOM 804 C CA . ASP A 1 102 ? -3.101 -18.415 -7.272 1.00 81.38 102 ASP A CA 1
ATOM 805 C C . ASP A 1 102 ? -1.932 -19.174 -7.921 1.00 81.38 102 ASP A C 1
ATOM 807 O O . ASP A 1 102 ? -1.649 -20.315 -7.570 1.00 81.38 102 ASP A O 1
ATOM 811 N N . GLY A 1 103 ? -1.124 -18.484 -8.735 1.00 71.75 103 GLY A N 1
ATOM 812 C CA . GLY A 1 103 ? 0.083 -19.067 -9.331 1.00 71.75 103 GLY A CA 1
ATOM 813 C C . GLY A 1 103 ? 1.176 -19.445 -8.322 1.00 71.75 103 GLY A C 1
ATOM 814 O O . GLY A 1 103 ? 2.020 -20.279 -8.628 1.00 71.75 103 GLY A O 1
ATOM 815 N N . LYS A 1 104 ? 1.177 -18.864 -7.111 1.00 58.56 104 LYS A N 1
ATOM 816 C CA . LYS A 1 104 ? 2.066 -19.282 -6.008 1.00 58.56 104 LYS A CA 1
ATOM 817 C C . LYS A 1 104 ? 1.478 -20.425 -5.176 1.00 58.56 104 LYS A C 1
ATOM 819 O O . LYS A 1 104 ? 2.245 -21.200 -4.606 1.00 58.56 104 LYS A O 1
ATOM 824 N N . ALA A 1 105 ? 0.152 -20.528 -5.089 1.00 54.31 105 ALA A N 1
ATOM 825 C CA . ALA A 1 105 ? -0.536 -21.594 -4.364 1.00 54.31 105 ALA A CA 1
ATOM 826 C C . ALA A 1 105 ? -0.315 -22.968 -5.021 1.00 54.31 105 ALA A C 1
ATOM 828 O O . ALA A 1 105 ? -0.298 -23.980 -4.319 1.00 54.31 105 ALA A O 1
ATOM 829 N N . ASP A 1 106 ? -0.051 -22.990 -6.331 1.00 48.34 106 ASP A N 1
ATOM 830 C CA . ASP A 1 106 ? 0.332 -24.203 -7.061 1.00 48.34 106 ASP A CA 1
ATOM 831 C C . ASP A 1 106 ? 1.767 -24.685 -6.743 1.00 48.34 106 ASP A C 1
ATOM 833 O O . ASP A 1 106 ? 2.052 -25.878 -6.857 1.00 48.34 106 ASP A O 1
ATOM 837 N N . GLU A 1 107 ? 2.671 -23.805 -6.291 1.00 49.00 107 GLU A N 1
ATOM 838 C CA . GLU A 1 107 ? 4.078 -24.147 -5.997 1.00 49.00 107 GLU A CA 1
ATOM 839 C C . GLU A 1 107 ? 4.370 -24.385 -4.504 1.00 49.00 107 GLU A C 1
ATOM 841 O O . GLU A 1 107 ? 5.367 -25.025 -4.159 1.00 49.00 107 GLU A O 1
ATOM 846 N N . GLY A 1 108 ? 3.514 -23.914 -3.594 1.00 43.25 108 GLY A N 1
ATOM 847 C CA . GLY A 1 108 ? 3.764 -23.983 -2.155 1.00 43.25 108 GLY A CA 1
ATOM 848 C C . GLY A 1 108 ? 2.507 -24.272 -1.350 1.00 43.25 108 GLY A C 1
ATOM 849 O O . GLY A 1 108 ? 1.733 -23.366 -1.090 1.00 43.25 108 GLY A O 1
ATOM 850 N N . GLN A 1 109 ? 2.359 -25.538 -0.945 1.00 42.47 109 GLN A N 1
ATOM 851 C CA . GLN A 1 109 ? 1.525 -26.054 0.149 1.00 42.47 109 GLN A CA 1
ATOM 852 C C . GLN A 1 109 ? 0.287 -25.220 0.517 1.00 42.47 109 GLN A C 1
ATOM 854 O O . GLN A 1 109 ? 0.355 -24.237 1.248 1.00 42.47 109 GLN A O 1
ATOM 859 N N . MET A 1 110 ? -0.862 -25.742 0.087 1.00 41.47 110 MET A N 1
ATOM 860 C CA . MET A 1 110 ? -2.190 -25.474 0.628 1.00 41.47 110 MET A CA 1
ATOM 861 C C . MET A 1 110 ? -2.178 -25.327 2.162 1.00 41.47 110 MET A C 1
ATOM 863 O O . MET A 1 110 ? -2.202 -26.327 2.878 1.00 41.47 110 MET A O 1
ATOM 867 N N . ASP A 1 111 ? -2.234 -24.094 2.662 1.00 40.75 111 ASP A N 1
ATOM 868 C CA . ASP A 1 111 ? -2.727 -23.808 4.009 1.00 40.75 111 ASP A CA 1
ATOM 869 C C . ASP A 1 111 ? -4.089 -23.115 3.882 1.00 40.75 111 ASP A C 1
ATOM 871 O O . ASP A 1 111 ? -4.225 -21.892 3.794 1.00 40.75 111 ASP A O 1
ATOM 875 N N . PHE A 1 112 ? -5.133 -23.941 3.767 1.00 48.62 112 PHE A N 1
ATOM 876 C CA . PHE A 1 112 ? -6.532 -23.515 3.768 1.00 48.62 112 PHE A CA 1
ATOM 877 C C . PHE A 1 112 ? -6.923 -23.060 5.179 1.00 48.62 112 PHE A C 1
ATOM 879 O O . PHE A 1 112 ? -7.591 -23.772 5.929 1.00 48.62 112 PHE A O 1
ATOM 886 N N . GLY A 1 113 ? -6.507 -21.845 5.530 1.00 44.91 113 GLY A N 1
ATOM 887 C CA . GLY A 1 113 ? -6.582 -21.324 6.890 1.00 44.91 113 GLY A CA 1
ATOM 888 C C . GLY A 1 113 ? -7.338 -20.009 7.064 1.00 44.91 113 GLY A C 1
ATOM 889 O O . GLY A 1 113 ? -7.022 -19.280 7.993 1.00 44.91 113 GLY A O 1
ATOM 890 N N . GLY A 1 114 ? -8.338 -19.667 6.238 1.00 40.00 114 GLY A N 1
ATOM 891 C CA . GLY A 1 114 ? -9.285 -18.614 6.645 1.00 40.00 114 GLY A CA 1
ATOM 892 C C . GLY A 1 114 ? -9.993 -17.818 5.553 1.00 40.00 114 GLY A C 1
ATOM 893 O O . GLY A 1 114 ? -9.498 -16.808 5.083 1.00 40.00 114 GLY A O 1
ATOM 894 N N . LYS A 1 115 ? -11.243 -18.203 5.265 1.00 44.84 115 LYS A N 1
ATOM 895 C CA . LYS A 1 115 ? -12.353 -17.309 4.867 1.00 44.84 115 LYS A CA 1
ATOM 896 C C . LYS A 1 115 ? -12.026 -16.159 3.888 1.00 44.84 115 LYS A C 1
ATOM 898 O O . LYS A 1 115 ? -12.338 -15.010 4.181 1.00 44.84 115 LYS A O 1
ATOM 903 N N . PHE A 1 116 ? -11.635 -16.467 2.657 1.00 42.66 116 PHE A N 1
ATOM 904 C CA . PHE A 1 116 ? -11.967 -15.588 1.529 1.00 42.66 116 PHE A CA 1
ATOM 905 C C . PHE A 1 116 ? -13.141 -16.191 0.767 1.00 42.66 116 PHE A C 1
ATOM 907 O O . PHE A 1 116 ? -12.997 -16.928 -0.203 1.00 42.66 116 PHE A O 1
ATOM 914 N N . ARG A 1 117 ? -14.360 -15.908 1.252 1.00 43.78 117 ARG A N 1
ATOM 915 C CA . ARG A 1 117 ? -15.556 -16.110 0.429 1.00 43.78 117 ARG A CA 1
ATOM 916 C C . ARG A 1 117 ? -15.481 -15.080 -0.688 1.00 43.78 117 ARG A C 1
ATOM 918 O O . ARG A 1 117 ? -15.840 -13.922 -0.488 1.00 43.78 117 ARG A O 1
ATOM 925 N N . LEU A 1 118 ? -15.009 -15.540 -1.838 1.00 42.03 118 LEU A N 1
ATOM 926 C CA . LEU A 1 118 ? -15.133 -14.911 -3.140 1.00 42.03 118 LEU A CA 1
ATOM 927 C C . LEU A 1 118 ? -16.620 -14.578 -3.382 1.00 42.03 118 LEU A C 1
ATOM 929 O O . LEU A 1 118 ? -17.395 -15.384 -3.888 1.00 42.03 118 LEU A O 1
ATOM 933 N N . ARG A 1 119 ? -17.058 -13.399 -2.935 1.00 44.62 119 ARG A N 1
ATOM 934 C CA . ARG A 1 119 ? -18.336 -12.785 -3.316 1.00 44.62 119 ARG A CA 1
ATOM 935 C C . ARG A 1 119 ? -18.039 -11.446 -3.973 1.00 44.62 119 ARG A C 1
ATOM 937 O O . ARG A 1 119 ? -18.509 -10.412 -3.523 1.00 44.62 119 ARG A O 1
ATOM 944 N N . VAL A 1 120 ? -17.220 -11.475 -5.015 1.00 45.25 120 VAL A N 1
ATOM 945 C CA . VAL A 1 120 ? -17.068 -10.352 -5.948 1.00 45.25 120 VAL A CA 1
ATOM 946 C C . VAL A 1 120 ? -16.952 -10.920 -7.364 1.00 45.25 120 VAL A C 1
ATOM 948 O O . VAL A 1 120 ? -15.985 -10.669 -8.061 1.00 45.25 120 VAL A O 1
ATOM 951 N N . LEU A 1 121 ? -17.904 -11.768 -7.771 1.00 39.28 121 LEU A N 1
ATOM 952 C CA . LEU A 1 121 ? -18.028 -12.189 -9.176 1.00 39.28 121 LEU A CA 1
ATOM 953 C C . LEU A 1 121 ? -19.476 -12.273 -9.696 1.00 39.28 121 LEU A C 1
ATOM 955 O O . LEU A 1 121 ? -19.671 -12.711 -10.819 1.00 39.28 121 LEU A O 1
ATOM 959 N N . LEU A 1 122 ? -20.502 -11.845 -8.945 1.00 38.91 122 LEU A N 1
ATOM 960 C CA . LEU A 1 122 ? -21.899 -11.932 -9.415 1.00 38.91 122 LEU A CA 1
ATOM 961 C C . LEU A 1 122 ? -22.789 -10.769 -8.946 1.00 38.91 122 LEU A C 1
ATOM 963 O O . LEU A 1 122 ? -23.845 -11.000 -8.366 1.00 38.91 122 LEU A O 1
ATOM 967 N N . GLN A 1 123 ? -22.375 -9.524 -9.185 1.00 39.88 123 GLN A N 1
ATOM 968 C CA . GLN A 1 123 ? -23.320 -8.401 -9.299 1.00 39.88 123 GLN A CA 1
ATOM 969 C C . GLN A 1 123 ? -22.844 -7.406 -10.362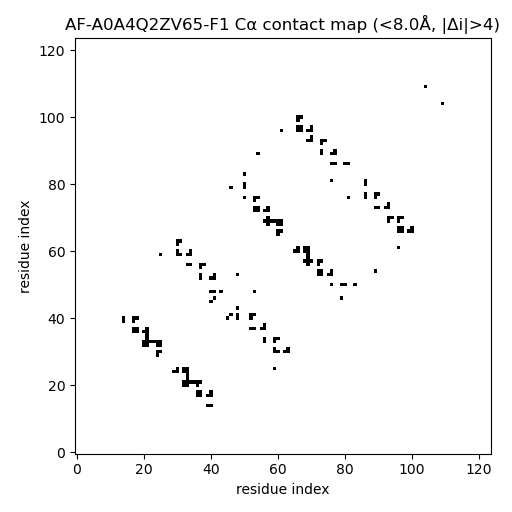 1.00 39.88 123 GLN A C 1
ATOM 971 O O . GLN A 1 123 ? -22.514 -6.269 -10.042 1.00 39.88 123 GLN A O 1
ATOM 976 N N . VAL A 1 124 ? -22.796 -7.870 -11.611 1.00 41.75 124 VAL A N 1
ATOM 977 C CA . VAL A 1 124 ? -23.254 -7.132 -12.800 1.00 41.75 124 VAL A CA 1
ATOM 978 C C . VAL A 1 124 ? -23.903 -8.160 -13.717 1.00 41.75 124 VAL A C 1
ATOM 980 O O . VAL A 1 124 ? -23.303 -9.251 -13.848 1.00 41.75 124 VAL A O 1
#

Secondary structure (DSSP, 8-state):
---HHHHHHHHHHHHHHHHHHHHHHHHTT-HHHHHHHHHHHHHHHGGGS-HHHHHHHHHHHHHTT-HHHHHHHHHHHHHH-TTSTTHHHHHHHHHHHHHHHHHHHTTS-----S-----SSS--

Sequence (124 aa):
MFPLCSLTVSAQVDLNKALNDAMTAYKAKNWSVAIDNFSTILKAKKNDAGQQIIYNLGYAYYFNLSYQEAADTFALYLKQYPEAEFASEVHLTLGRSLLQLDGKADEGQMDFGGKFRLRVLLQV